Protein 2Y9U (pdb70)

InterPro domains:
  IPR001660 Sterile alpha motif domain [PF07647] (541-604)
  IPR001660 Sterile alpha motif domain [SM00454] (541-607)
  IPR002117 p53 tumour suppressor family [PR00386] (184-210)
  IPR002117 p53 tumour suppressor family [PR00386] (226-247)
  IPR002117 p53 tumour suppressor family [PR00386] (283-304)
  IPR002117 p53 tumour suppressor family [PR00386] (306-328)
  IPR002117 p53 tumour suppressor family [PR00386] (334-356)
  IPR002117 p53 tumour suppressor family [PR00386] (399-423)
  IPR002117 p53 tumour suppressor family [PTHR11447] (39-653)
  IPR008967 p53-like transcription factor, DNA-binding domain superfamily [SSF49417] (165-356)
  IPR010991 p53, tetramerisation domain [PF07710] (391-431)
  IPR011615 p53, DNA-binding domain [PF00870] (168-357)
  IPR011615 p53, DNA-binding domain [cd08367] (177-358)
  IPR012346 p53/RUNT-type transcription factor, DNA-binding domain superfamily [G3DSA:2.60.40.720] (162-366)
  IPR013761 Sterile alpha motif/pointed domain superfamily [G3DSA:1.10.150.50] (540-609)
  IPR013761 Sterile alpha motif/pointed domain superfamily [SSF47769] (544-609)
  IPR036674 p53-like tetramerisation domain superfamily [G3DSA:4.10.170.10] (395-455)
  IPR036674 p53-like tetramerisation domain superfamily [SSF47719] (392-432)
  IPR037611 Tumour protein p63, SAM domain [cd09572] (543-607)
  IPR057064 p53, central conserved site [PS00348] (307-319)

Organism: Homo sapiens (NCBI:txid9606)

Secondary structure (DSSP, 8-state):
---BHHHHHHTTT-GGGHHHHHTTT--BHHHHTT--HHHHHHTT--HHHHHHHHHHHHHHHHHHHT-

Sequence (67 aa):
TDCSIVSFLARLGCSSCLDYFTTQGLTTIYQIEHYSMDDLASLKIPEQFRHAIWKGILDHRQLHEFS

GO terms:
  GO:0005654 nucleoplasm (C, IDA)
  GO:0003682 chromatin binding (F, IDA)
  GO:0045944 positive regulation of transcription by RNA polymerase II (P, IDA)
  GO:0005515 protein binding (F, IPI)
  GO:0000977 RNA polymerase II transcription regulatory region sequence-specific DNA binding (F, IDA)
  GO:0005634 nucleus (C, IDA)
  GO:0005737 cytoplasm (C, IDA)
  GO:0006915 apoptotic process (P, TAS)
  GO:0005654 nucleoplasm (C, TAS)
  GO:0042802 identical protein binding (F, IPI)
  GO:0000785 chromatin (C, IDA)
  GO:0045669 positive regulation of osteoblast differentiation (P, IMP)
  GO:0003700 DNA-binding transcription factor activity (F, IMP)
  GO:0045893 positive regulation of DNA-templated transcription (P, IMP)
  GO:0097371 MDM2/MDM4 family protein binding (F, IPI)
  GO:0002039 p53 binding (F, IPI)
  GO:0045747 positive regulation of Notch signaling pathway (P, IDA)
  GO:0045892 negative regulation of DNA-templated transcription (P, IDA)
  GO:0045893 positive regulation of DNA-templated transcription (P, IDA)
  GO:0043565 sequence-specific DNA binding (F, IDA)

Radius of gyration: 10.8 Å; Cα contacts (8 Å, |Δi|>4): 66; chains: 1; bounding box: 20×31×19 Å

Solvent-accessible surface area: 4139 Å² total; per-residue (Å²): 139,58,32,46,0,85,49,6,0,60,152,62,67,4,64,95,0,44,96,73,0,52,107,114,50,20,72,40,0,98,88,0,14,152,51,45,64,116,52,0,29,78,22,153,0,36,127,140,43,53,106,46,0,56,95,6,0,36,61,24,61,82,130,75,130,158,122

Structure (mmCIF, N/CA/C/O backbone):
data_2Y9U
#
_entry.id   2Y9U
#
_cell.length_a   34.624
_cell.length_b   38.309
_cell.length_c   44.516
_cell.angle_alpha   90.00
_cell.angle_beta   90.00
_cell.angle_gamma   90.00
#
_symmetry.space_group_name_H-M   'P 21 21 21'
#
loop_
_entity.id
_entity.type
_entity.pdbx_description
1 polymer 'TUMOR PROTEIN 63'
2 non-polymer 'SULFATE ION'
3 water water
#
loop_
_atom_site.group_PDB
_atom_site.id
_atom_site.type_symbol
_atom_site.label_atom_id
_atom_site.label_alt_id
_atom_site.label_comp_id
_atom_site.label_asym_id
_atom_site.label_entity_id
_atom_site.label_seq_id
_atom_site.pdbx_PDB_ins_code
_atom_site.Cartn_x
_atom_site.Cartn_y
_atom_site.Cartn_z
_atom_site.occupancy
_atom_site.B_iso_or_equiv
_atom_site.auth_seq_id
_atom_site.auth_comp_id
_atom_site.auth_asym_id
_atom_site.auth_atom_id
_atom_site.pdbx_PDB_model_num
ATOM 1 N N . THR A 1 3 ? 7.274 27.439 19.024 1.00 31.53 545 THR A N 1
ATOM 2 C CA . THR A 1 3 ? 8.025 26.899 20.151 1.00 25.33 545 T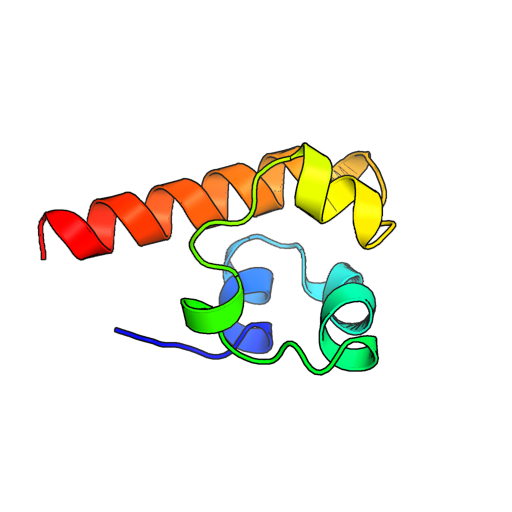HR A CA 1
ATOM 3 C C . THR A 1 3 ? 8.391 25.429 19.944 1.00 21.76 545 THR A C 1
ATOM 4 O O . THR A 1 3 ? 7.799 24.735 19.115 1.00 24.10 545 THR A O 1
ATOM 8 N N . ASP A 1 4 ? 9.366 24.966 20.719 1.00 19.45 546 ASP A N 1
ATOM 9 C CA . ASP A 1 4 ? 9.712 23.558 20.795 1.00 15.84 546 ASP A CA 1
ATOM 10 C C . ASP A 1 4 ? 8.556 22.833 21.491 1.00 15.49 546 ASP A C 1
ATOM 11 O O . ASP A 1 4 ? 7.744 23.448 22.188 1.00 17.92 546 ASP A O 1
ATOM 16 N N . CYS A 1 5 ? 8.474 21.529 21.279 1.00 13.81 547 CYS A N 1
ATOM 17 C CA . CYS A 1 5 ? 7.466 20.710 21.935 1.00 13.78 547 CYS A CA 1
ATOM 18 C C . CYS A 1 5 ? 7.913 19.263 21.895 1.00 14.23 547 CYS A C 1
ATOM 19 O O . CYS A 1 5 ? 8.829 18.900 21.148 1.00 15.48 547 CYS A O 1
ATOM 22 N N . SER A 1 6 ? 7.277 18.406 22.683 1.00 12.79 548 SER A N 1
ATOM 23 C CA . SER A 1 6 ? 7.692 17.013 22.667 1.00 11.30 548 SER A CA 1
ATOM 24 C C . SER A 1 6 ? 7.192 16.313 21.422 1.00 10.58 548 SER A C 1
ATOM 25 O O . SER A 1 6 ? 6.139 16.657 20.866 1.00 11.75 548 SER A O 1
ATOM 28 N N . ILE A 1 7 ? 7.953 15.322 20.986 1.00 11.10 549 ILE A N 1
ATOM 29 C CA . ILE A 1 7 ? 7.506 14.496 19.868 1.00 9.77 549 ILE A CA 1
ATOM 30 C C . ILE A 1 7 ? 6.214 13.756 20.238 1.00 11.49 549 ILE A C 1
ATOM 31 O O . ILE A 1 7 ? 5.357 13.539 19.364 1.00 11.82 549 ILE A O 1
ATOM 36 N N . VAL A 1 8 ? 6.051 13.391 21.511 1.00 11.79 550 VAL A N 1
ATOM 37 C CA . VAL A 1 8 ? 4.780 12.817 21.991 1.00 10.16 550 VAL A CA 1
ATOM 38 C C . VAL A 1 8 ? 3.606 13.727 21.631 1.0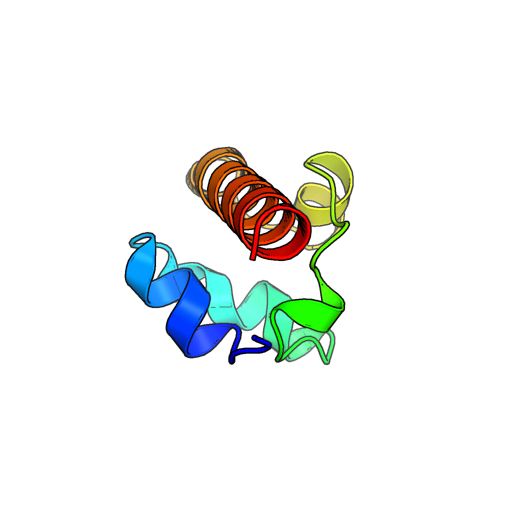0 10.86 550 VAL A C 1
ATOM 39 O O . VAL A 1 8 ? 2.633 13.316 20.998 1.00 13.46 550 VAL A O 1
ATOM 43 N N . SER A 1 9 ? 3.708 14.994 21.995 1.00 11.68 551 SER A N 1
ATO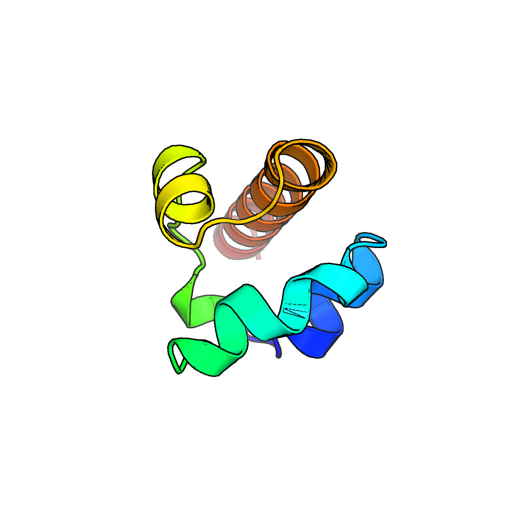M 44 C CA . SER A 1 9 ? 2.641 15.945 21.720 1.00 10.42 551 SER A CA 1
ATOM 45 C C . SER A 1 9 ? 2.422 16.185 20.230 1.00 12.85 551 SER A C 1
ATOM 46 O O . SER A 1 9 ? 1.289 16.265 19.760 1.00 12.83 551 SER A O 1
ATOM 49 N N . PHE A 1 10 ? 3.530 16.300 19.501 1.00 11.62 552 PHE A N 1
ATOM 50 C CA . PHE A 1 10 ? 3.529 16.552 18.077 1.00 13.75 552 PHE A CA 1
ATOM 51 C C . PHE A 1 10 ? 2.825 15.435 17.306 1.00 12.23 552 PHE A C 1
ATOM 52 O O . PHE A 1 10 ? 1.959 15.706 16.478 1.00 12.55 552 PHE A O 1
ATOM 60 N N . LEU A 1 11 ? 3.184 14.188 17.598 1.00 11.30 553 LEU A N 1
ATOM 61 C CA . LEU A 1 11 ? 2.621 13.061 16.862 1.00 11.53 553 LEU A CA 1
ATOM 62 C C . LEU A 1 11 ? 1.148 12.891 17.177 1.00 10.19 553 LEU A C 1
ATOM 63 O O . LEU A 1 11 ? 0.359 12.515 16.305 1.00 13.10 553 LEU A O 1
ATOM 68 N N . ALA A 1 12 ? 0.781 13.178 18.416 1.00 12.84 554 ALA A N 1
ATOM 69 C CA . ALA A 1 12 ? -0.586 13.004 18.862 1.00 12.80 554 ALA A CA 1
ATOM 70 C C . ALA A 1 12 ? -1.513 13.917 18.056 1.00 14.70 554 ALA A C 1
ATOM 71 O O . ALA A 1 12 ? -2.636 13.527 17.711 1.00 16.58 554 ALA A O 1
ATOM 73 N N . ARG A 1 13 ? -1.026 15.108 17.722 1.00 12.29 555 ARG A N 1
ATOM 74 C CA . ARG A 1 13 ? -1.804 16.051 16.934 1.00 14.89 555 ARG A CA 1
ATOM 75 C C . ARG A 1 13 ? -2.016 15.573 15.504 1.00 15.02 555 ARG A C 1
ATOM 76 O O . ARG A 1 13 ? -2.901 16.073 14.804 1.00 18.95 555 ARG A O 1
ATOM 84 N N . LEU A 1 14 ? -1.172 14.647 15.050 1.00 13.75 556 LEU A N 1
ATOM 85 C CA . LEU A 1 14 ? -1.250 14.161 13.678 1.00 13.42 556 LEU A CA 1
ATOM 86 C C . LEU A 1 14 ? -1.891 12.781 13.571 1.00 14.44 556 LEU A C 1
ATOM 87 O O . LEU A 1 14 ? -2.052 12.267 12.475 1.00 15.31 556 LEU A O 1
ATOM 92 N N . GLY A 1 15 ? -2.250 12.190 14.704 1.00 13.30 557 GLY A N 1
ATOM 93 C CA . GLY A 1 15 ? -2.799 10.842 14.699 1.00 16.02 557 GLY A CA 1
ATOM 94 C C . GLY A 1 15 ? -1.735 9.799 14.409 1.00 16.06 557 GLY A C 1
ATOM 95 O O . GLY A 1 15 ? -2.036 8.685 1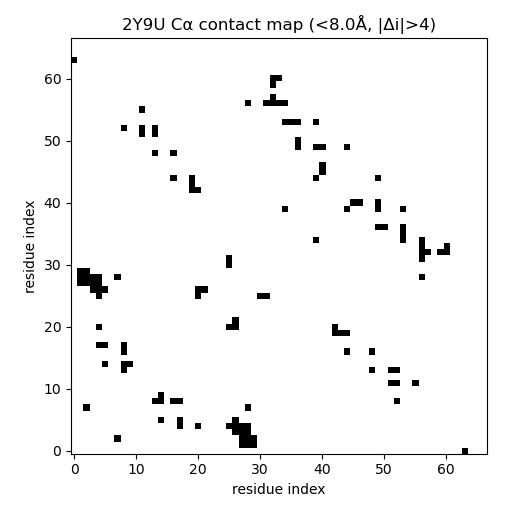3.977 1.00 15.79 557 GLY A O 1
ATOM 96 N N . CYS A 1 16 ? -0.487 10.144 14.710 1.00 11.33 558 CYS A N 1
ATOM 97 C CA . CYS A 1 16 ? 0.648 9.276 14.419 1.00 9.97 558 CYS A CA 1
ATOM 98 C C . CYS A 1 16 ? 1.369 8.799 15.686 1.00 12.61 558 CYS A C 1
ATOM 99 O O . CYS A 1 16 ? 2.560 8.490 15.648 1.00 11.89 558 CYS A O 1
ATOM 102 N N . SER A 1 17 ? 0.644 8.720 16.802 1.00 12.40 559 SER A N 1
ATOM 103 C CA . SER A 1 17 ? 1.263 8.345 18.082 1.00 12.73 559 SER A CA 1
ATOM 104 C C . SER A 1 17 ? 1.908 6.958 18.057 1.00 13.39 559 SER A C 1
ATOM 105 O O . SER A 1 17 ? 2.869 6.692 18.790 1.00 15.70 559 SER A O 1
ATOM 108 N N . SER A 1 18 ? 1.413 6.076 17.194 1.00 13.82 560 SER A N 1
ATOM 109 C CA . SER A 1 18 ? 2.001 4.741 17.082 1.00 13.47 560 SER A CA 1
ATOM 110 C C . SER A 1 18 ? 3.455 4.745 16.589 1.00 17.02 560 SER A C 1
ATOM 111 O O . SER A 1 18 ? 4.165 3.734 16.692 1.00 19.36 560 SER A O 1
ATOM 114 N N . CYS A 1 19 ? 3.904 5.882 16.062 1.00 14.53 561 CYS A N 1
ATOM 115 C CA . CYS A 1 19 ? 5.269 6.021 15.577 1.00 13.75 561 CYS A CA 1
ATOM 116 C C . CYS A 1 19 ? 6.270 6.522 16.617 1.00 15.17 561 CYS A C 1
ATOM 117 O O . CYS A 1 19 ? 7.451 6.657 16.311 1.00 16.07 561 CYS A O 1
ATOM 120 N N . LEU A 1 20 ? 5.818 6.778 17.838 1.00 13.87 562 LEU A N 1
ATOM 121 C CA . LEU A 1 20 ? 6.693 7.392 18.824 1.00 15.74 562 LEU A CA 1
ATOM 122 C C . LEU A 1 20 ? 8.018 6.667 18.993 1.00 14.56 562 LEU A C 1
ATOM 123 O O . LEU A 1 20 ? 9.069 7.302 18.982 1.00 14.57 562 LEU A O 1
ATOM 128 N N . ASP A 1 21 ? 7.960 5.346 19.162 1.00 16.09 563 ASP A N 1
ATOM 129 C CA . ASP A 1 21 ? 9.150 4.586 19.524 1.00 19.77 563 ASP A CA 1
ATOM 130 C C . ASP A 1 21 ? 10.261 4.683 18.481 1.00 21.22 563 ASP A C 1
ATOM 131 O O . ASP A 1 21 ? 11.442 4.574 18.801 1.00 20.23 563 ASP A O 1
ATOM 136 N N . TYR A 1 22 ? 9.893 4.892 17.226 1.00 16.74 564 TYR A N 1
ATOM 137 C CA . TYR A 1 22 ? 10.908 5.055 16.197 1.00 13.87 564 TYR A CA 1
ATOM 138 C C . TYR A 1 22 ? 11.789 6.257 16.463 1.00 15.74 564 TYR A C 1
ATOM 139 O O . TYR A 1 22 ? 12.936 6.295 16.044 1.00 19.01 564 TYR A O 1
ATOM 148 N N . PHE A 1 23 ? 11.237 7.255 17.147 1.00 15.73 565 PHE A N 1
ATOM 149 C CA . PHE A 1 23 ? 11.995 8.451 17.477 1.00 15.69 565 PHE A CA 1
ATOM 150 C C . PHE A 1 23 ? 12.719 8.237 18.792 1.00 16.51 565 PHE A C 1
ATOM 151 O O . PHE A 1 23 ? 13.909 8.475 18.883 1.00 17.64 565 PHE A O 1
ATOM 159 N N . THR A 1 24 ? 11.991 7.784 19.806 1.00 14.43 566 THR A N 1
ATOM 160 C CA . THR A 1 24 ? 12.555 7.738 21.147 1.00 16.22 566 THR A CA 1
ATOM 161 C C . THR A 1 24 ? 13.738 6.769 21.218 1.00 18.94 566 THR A C 1
ATOM 162 O O . THR A 1 24 ? 14.735 7.048 21.887 1.00 20.14 566 THR A O 1
ATOM 166 N N . THR A 1 25 ? 13.655 5.645 20.516 1.00 19.58 567 THR A N 1
ATOM 167 C CA . THR A 1 25 ? 14.785 4.713 20.551 1.00 22.96 567 THR A CA 1
ATOM 168 C C . THR A 1 25 ? 16.082 5.317 20.012 1.00 24.14 567 THR A C 1
ATOM 169 O O . THR A 1 25 ? 17.176 4.819 20.316 1.00 24.92 567 THR A O 1
ATOM 173 N N . GLN A 1 26 ? 15.963 6.392 19.230 1.00 23.65 568 GLN A N 1
ATOM 174 C CA . GLN A 1 26 ? 17.112 7.121 18.689 1.00 21.54 568 GLN A CA 1
ATOM 175 C C . GLN A 1 26 ? 17.494 8.358 19.503 1.00 19.96 568 GLN A C 1
ATOM 176 O O . GLN A 1 26 ? 18.290 9.183 19.058 1.00 22.16 568 GLN A O 1
ATOM 182 N N . GLY A 1 27 ? 16.919 8.504 20.683 1.00 19.53 569 GLY A N 1
ATOM 183 C CA . GLY A 1 27 ? 17.208 9.668 21.497 1.00 19.34 569 GLY A CA 1
ATOM 184 C C . GLY A 1 27 ? 16.527 10.941 21.038 1.00 19.96 569 GLY A C 1
ATOM 185 O O . GLY A 1 27 ? 16.879 12.035 21.493 1.00 20.35 569 GLY A O 1
ATOM 186 N N . LEU A 1 28 ? 15.561 10.797 20.124 1.00 15.99 570 LEU A N 1
ATOM 187 C CA . LEU A 1 28 ? 14.800 11.930 19.600 1.00 15.22 570 LEU A CA 1
ATOM 188 C C . LEU A 1 28 ? 13.510 12.105 20.393 1.00 15.70 570 LEU A C 1
ATOM 189 O O . LEU A 1 28 ? 12.641 11.219 20.416 1.00 16.43 570 LEU A O 1
ATOM 194 N N . THR A 1 29 ? 13.406 13.237 21.060 1.00 17.01 571 THR A N 1
ATOM 195 C CA . THR A 1 29 ? 12.281 13.488 21.953 1.00 14.76 571 THR A CA 1
ATOM 196 C C . THR A 1 29 ? 11.634 14.843 21.730 1.00 14.50 571 THR A C 1
ATOM 197 O O . THR A 1 29 ? 10.565 15.108 22.279 1.00 14.86 571 THR A O 1
ATOM 201 N N . THR A 1 30 ? 12.282 15.732 20.976 1.00 13.46 572 THR A N 1
ATOM 202 C CA . THR A 1 30 ? 11.674 17.039 20.731 1.00 12.81 572 THR A CA 1
ATOM 203 C C . THR A 1 30 ? 11.518 17.344 19.252 1.00 13.39 572 THR A C 1
ATOM 204 O O . THR A 1 30 ? 12.254 16.818 18.396 1.00 14.61 572 THR A O 1
ATOM 208 N N . ILE A 1 31 ? 10.558 18.210 18.958 1.00 12.71 573 ILE A N 1
ATOM 209 C CA . ILE A 1 31 ? 10.310 18.647 17.574 1.00 13.88 573 ILE A CA 1
ATOM 210 C C . ILE A 1 31 ? 11.508 19.422 17.012 1.00 17.85 573 ILE A C 1
ATOM 211 O O . ILE A 1 31 ? 11.798 19.326 15.825 1.00 15.07 573 ILE A O 1
ATOM 216 N N . TYR A 1 32 ? 12.220 20.170 17.854 1.00 15.78 574 TYR A N 1
ATOM 217 C CA . TYR A 1 32 ? 13.384 20.925 17.361 1.00 17.95 574 TYR A CA 1
ATOM 218 C C . TYR A 1 32 ? 14.465 19.985 16.848 1.00 17.10 574 TYR A C 1
ATOM 219 O O . TYR A 1 32 ? 15.191 20.303 15.890 1.00 19.95 574 TYR A O 1
ATOM 228 N N . GLN A 1 33 ? 14.591 18.824 17.476 1.00 17.04 575 GLN A N 1
ATOM 229 C CA . GLN A 1 33 ? 15.553 17.827 17.029 1.00 16.65 575 GLN A CA 1
ATOM 230 C C . GLN A 1 33 ? 15.268 17.328 15.611 1.00 19.28 575 GLN A C 1
ATOM 231 O O . GLN A 1 33 ? 16.194 17.053 14.844 1.00 21.60 575 GLN A O 1
ATOM 237 N N . ILE A 1 34 ? 13.993 17.235 15.249 1.00 15.35 576 ILE A N 1
ATOM 238 C CA . ILE A 1 34 ? 13.634 16.634 13.968 1.00 14.50 576 ILE A CA 1
ATOM 239 C C . ILE A 1 34 ? 13.072 17.643 12.977 1.00 13.24 576 ILE A C 1
ATOM 240 O O . ILE A 1 34 ? 12.546 17.260 11.910 1.00 11.41 576 ILE A O 1
ATOM 245 N N . GLU A 1 35 ? 13.201 18.929 13.298 1.00 13.94 577 GLU A N 1
ATOM 246 C CA . GLU A 1 35 ? 12.516 19.957 12.526 1.0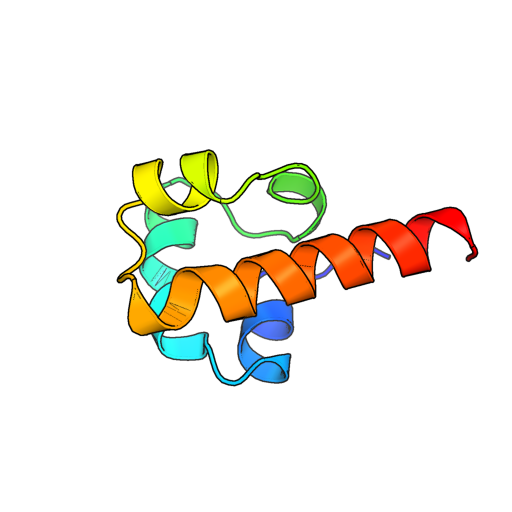0 16.03 577 GLU A CA 1
ATOM 247 C C . GLU A 1 35 ? 12.959 20.025 11.071 1.00 14.06 577 GLU A C 1
ATOM 248 O O . GLU A 1 35 ? 12.208 20.493 10.234 1.00 16.74 577 GLU A O 1
ATOM 254 N N . HIS A 1 36 ? 14.158 19.551 10.770 1.00 16.38 578 HIS A N 1
ATOM 255 C CA . HIS A 1 36 ? 14.639 19.598 9.390 1.00 17.98 578 HIS A CA 1
ATOM 256 C C . HIS A 1 36 ? 14.716 18.216 8.745 1.00 17.98 578 HIS A C 1
ATOM 257 O O . HIS A 1 36 ? 15.320 18.045 7.672 1.00 18.85 578 HIS A O 1
ATOM 264 N N . TYR A 1 37 ? 14.071 17.226 9.364 1.00 15.82 579 TYR A N 1
ATOM 265 C CA . TYR A 1 37 ? 14.046 15.888 8.787 1.00 15.53 579 TYR A CA 1
ATOM 266 C C . TYR A 1 37 ? 13.259 15.869 7.482 1.00 14.65 579 TYR A C 1
ATOM 267 O O . TYR A 1 37 ? 1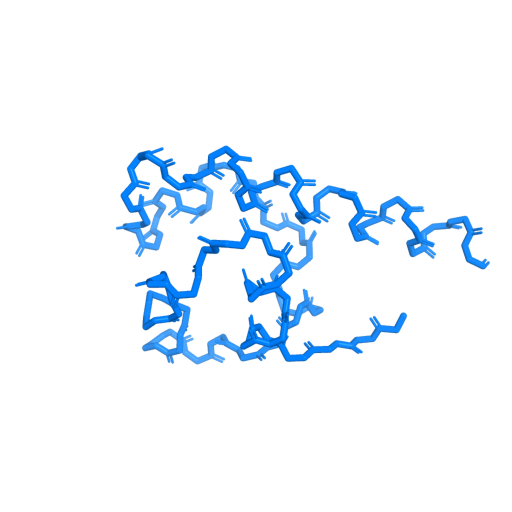2.181 16.448 7.393 1.00 13.44 579 TYR A O 1
ATOM 276 N N . SER A 1 38 ? 13.817 15.192 6.490 1.00 15.07 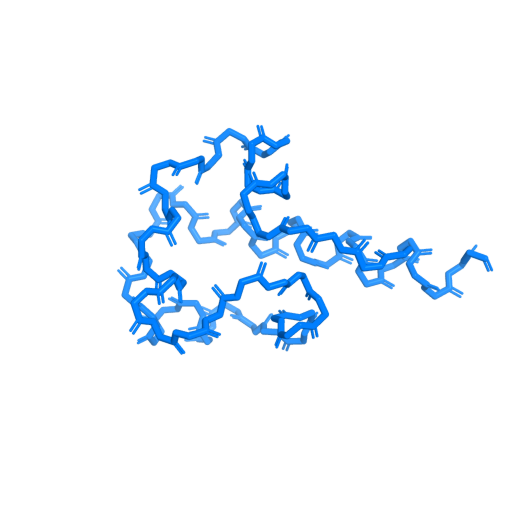580 SER A N 1
ATOM 277 C CA . SER A 1 38 ? 13.127 14.973 5.224 1.00 14.78 580 SER A CA 1
ATOM 278 C C . SER A 1 38 ? 12.415 13.626 5.276 1.00 14.58 580 SER A C 1
ATOM 279 O O . SER A 1 38 ? 12.532 12.873 6.240 1.00 14.09 580 SER A O 1
ATOM 282 N N . MET A 1 39 ? 11.691 13.320 4.210 1.00 15.61 581 MET A N 1
ATOM 283 C CA . MET A 1 39 ? 11.087 12.005 4.076 1.00 15.31 581 MET A CA 1
ATOM 284 C C . MET A 1 39 ? 12.117 10.893 4.081 1.00 15.84 581 MET A C 1
ATOM 285 O O . MET A 1 39 ? 11.888 9.837 4.665 1.00 16.58 581 MET A O 1
ATOM 290 N N . ASP A 1 40 ? 13.244 11.129 3.414 1.00 18.42 582 ASP A N 1
ATOM 291 C CA . ASP A 1 40 ? 14.356 10.181 3.441 1.00 19.48 582 ASP A CA 1
ATOM 292 C C . ASP A 1 40 ? 14.816 9.927 4.874 1.00 19.83 582 ASP A C 1
ATOM 293 O O . ASP A 1 40 ? 15.097 8.781 5.245 1.00 18.65 582 ASP A O 1
ATOM 298 N N . ASP A 1 41 ? 14.881 10.985 5.690 1.00 17.80 583 ASP A N 1
ATOM 299 C CA . ASP A 1 41 ? 15.310 10.831 7.079 1.00 17.32 583 ASP A CA 1
ATOM 300 C C . ASP A 1 41 ? 14.327 9.981 7.862 1.00 19.28 583 ASP A C 1
ATOM 301 O O . ASP A 1 41 ? 14.728 9.143 8.668 1.00 19.45 583 ASP A O 1
ATOM 306 N N . LEU A 1 42 ? 13.037 10.203 7.630 1.00 15.67 584 LEU A N 1
ATOM 307 C CA . LEU A 1 42 ? 12.035 9.404 8.316 1.00 17.74 584 LEU A CA 1
ATOM 308 C C . LEU A 1 42 ? 12.124 7.943 7.882 1.00 17.78 584 LEU A C 1
ATOM 309 O O . LEU A 1 42 ? 11.897 7.052 8.683 1.00 18.16 584 LEU A O 1
ATOM 314 N N . ALA A 1 43 ? 12.467 7.708 6.615 1.00 17.83 585 ALA A N 1
ATOM 315 C CA . ALA A 1 43 ? 12.635 6.341 6.123 1.00 20.50 585 ALA A CA 1
ATOM 316 C C . ALA A 1 43 ? 13.809 5.693 6.855 1.00 21.28 585 ALA A C 1
ATOM 317 O O . ALA A 1 43 ? 13.783 4.507 7.180 1.00 21.36 585 ALA A O 1
ATOM 319 N N . SER A 1 44 ? 14.831 6.490 7.136 1.00 19.73 586 SER A N 1
ATOM 320 C CA . SER A 1 44 ? 16.020 5.977 7.804 1.00 23.12 586 SER A CA 1
ATOM 321 C C . SER A 1 44 ? 15.714 5.558 9.244 1.00 25.06 586 SER A C 1
ATOM 322 O O . SER A 1 44 ? 16.385 4.691 9.800 1.00 24.61 586 SER A O 1
ATOM 325 N N . LEU A 1 45 ? 14.703 6.179 9.846 1.00 21.08 587 LEU A N 1
ATOM 326 C CA . LEU A 1 45 ? 14.231 5.785 11.173 1.00 22.22 587 LEU A CA 1
ATOM 327 C C . LEU A 1 45 ? 13.345 4.548 11.112 1.00 20.69 587 LEU A C 1
ATOM 328 O O . LEU A 1 45 ? 12.899 4.046 12.142 1.00 23.66 587 LEU A O 1
ATOM 333 N N . LYS A 1 46 ? 13.068 4.087 9.900 1.00 18.94 588 LYS A N 1
ATOM 334 C CA . LYS A 1 46 ? 12.228 2.920 9.666 1.00 24.85 588 LYS A CA 1
ATOM 335 C C . LYS A 1 46 ? 10.758 3.171 9.999 1.00 23.66 588 LYS A C 1
ATOM 336 O O . LYS A 1 46 ? 10.027 2.242 10.325 1.00 22.09 588 LYS A O 1
ATOM 342 N N . ILE A 1 47 ? 10.336 4.434 9.915 1.00 20.96 589 ILE A N 1
ATOM 343 C CA . ILE A 1 47 ? 8.929 4.787 10.060 1.00 20.00 589 ILE A CA 1
ATOM 344 C C . ILE A 1 47 ? 8.124 4.134 8.947 1.00 18.25 589 ILE A C 1
ATOM 345 O O . ILE A 1 47 ? 8.441 4.310 7.762 1.00 21.49 589 ILE A O 1
ATOM 350 N N . PRO A 1 48 ? 7.094 3.352 9.312 1.00 19.03 590 PRO A N 1
ATOM 351 C CA . PRO A 1 48 ? 6.303 2.679 8.270 1.00 21.82 590 PRO A CA 1
ATOM 352 C C . PRO A 1 48 ? 5.753 3.668 7.257 1.00 22.97 590 PRO A C 1
ATOM 353 O O . PRO A 1 48 ? 5.385 4.785 7.618 1.00 19.43 590 PRO A O 1
ATOM 357 N N . GLU A 1 49 ? 5.679 3.253 5.998 1.00 22.06 591 GLU A N 1
ATOM 358 C CA . GLU A 1 49 ? 5.289 4.143 4.910 1.00 23.46 591 GLU A CA 1
ATOM 359 C C . GLU A 1 49 ? 3.938 4.820 5.106 1.00 20.65 591 GLU A C 1
ATOM 360 O O . GLU A 1 49 ? 3.751 5.969 4.708 1.00 22.33 591 GLU A O 1
ATOM 366 N N . GLN A 1 50 ? 2.996 4.109 5.709 1.00 23.07 592 GLN A N 1
ATOM 367 C CA . GLN A 1 50 ? 1.663 4.649 5.929 1.00 24.73 592 GLN A CA 1
ATOM 368 C C . GLN A 1 50 ? 1.667 5.941 6.757 1.00 23.48 592 GLN A C 1
ATOM 369 O O . GLN A 1 50 ? 0.709 6.722 6.710 1.00 20.11 592 GLN A O 1
ATOM 375 N N . PHE A 1 51 ? 2.749 6.174 7.494 1.00 17.31 593 PHE A N 1
ATOM 376 C CA . PHE A 1 51 ? 2.825 7.334 8.392 1.00 15.82 593 PHE A CA 1
ATOM 377 C C . PHE A 1 51 ? 3.757 8.428 7.903 1.00 14.26 593 PHE A C 1
ATOM 378 O O . PHE A 1 51 ? 3.672 9.573 8.374 1.00 12.67 593 PHE A O 1
ATOM 386 N N . ARG A 1 52 ? 4.683 8.082 7.017 1.00 15.19 594 ARG A N 1
ATOM 387 C CA . ARG A 1 52 ? 5.800 8.980 6.730 1.00 12.78 594 ARG A CA 1
ATOM 388 C C . ARG A 1 52 ? 5.374 10.326 6.182 1.00 13.70 594 ARG A C 1
ATOM 389 O O . ARG A 1 52 ? 5.861 11.363 6.646 1.00 13.75 594 ARG A O 1
ATOM 397 N N . HIS A 1 53 ? 4.501 10.328 5.183 1.00 12.84 595 HIS A N 1
ATOM 398 C CA . HIS A 1 53 ? 4.103 11.604 4.594 1.00 13.65 595 HIS A CA 1
ATOM 399 C C . HIS A 1 53 ? 3.319 12.457 5.604 1.00 13.49 595 HIS A C 1
ATOM 400 O O . HIS A 1 53 ? 3.516 13.673 5.703 1.00 11.35 595 HIS A O 1
ATOM 407 N N . ALA A 1 54 ? 2.444 11.826 6.379 1.00 12.31 596 ALA A N 1
ATOM 408 C CA . ALA A 1 54 ? 1.707 12.572 7.398 1.00 11.49 596 ALA A CA 1
ATOM 409 C C . ALA A 1 54 ? 2.642 13.243 8.410 1.00 11.05 596 ALA A C 1
ATOM 410 O O . ALA A 1 54 ? 2.432 14.385 8.798 1.00 10.43 596 ALA A O 1
ATOM 412 N N . ILE A 1 55 ? 3.658 12.522 8.859 1.00 10.71 597 ILE A N 1
ATOM 413 C CA . ILE A 1 55 ? 4.576 13.062 9.848 1.00 8.04 597 ILE A CA 1
ATOM 414 C C . ILE A 1 55 ? 5.383 14.173 9.206 1.00 9.36 597 ILE A C 1
ATOM 415 O O . ILE A 1 55 ? 5.542 15.239 9.798 1.00 10.19 597 ILE A O 1
ATOM 420 N N . TRP A 1 56 ? 5.874 13.927 7.998 1.00 9.57 598 TRP A N 1
ATOM 421 C CA . TRP A 1 56 ? 6.691 14.924 7.318 1.00 9.19 598 TRP A CA 1
ATOM 422 C C . TRP A 1 56 ? 5.923 16.231 7.059 1.00 10.18 598 TRP A C 1
ATOM 423 O O . TRP A 1 56 ? 6.455 17.325 7.283 1.00 10.58 598 TRP A O 1
ATOM 434 N N . LYS A 1 57 ? 4.692 16.120 6.556 1.00 10.20 599 LYS A N 1
ATOM 435 C CA . LYS A 1 57 ? 3.845 17.305 6.394 1.00 12.85 599 LYS A CA 1
ATOM 436 C C . LYS A 1 57 ? 3.657 18.054 7.729 1.00 12.52 599 LYS A C 1
ATOM 437 O O . LYS A 1 57 ? 3.651 19.289 7.755 1.00 14.29 599 LYS A O 1
ATOM 443 N N . GLY A 1 58 ? 3.542 17.319 8.831 1.00 11.63 600 GLY A N 1
ATOM 444 C CA . GLY A 1 58 ? 3.476 17.943 10.136 1.00 12.38 600 GLY A CA 1
ATOM 445 C C . GLY A 1 58 ? 4.763 18.679 10.458 1.00 14.27 600 GLY A C 1
ATOM 446 O O . GLY A 1 58 ? 4.729 19.778 11.024 1.00 12.49 600 GLY A O 1
ATOM 447 N N . ILE A 1 59 ? 5.898 18.074 10.105 1.00 11.27 601 ILE A N 1
ATOM 448 C CA . ILE A 1 59 ? 7.185 18.712 10.361 1.00 10.67 601 ILE A CA 1
ATOM 449 C C . ILE A 1 59 ? 7.316 19.998 9.546 1.00 13.82 601 ILE A C 1
ATOM 450 O O . ILE A 1 59 ? 7.751 21.037 10.061 1.00 12.80 601 ILE A O 1
ATOM 455 N N . LEU A 1 60 ? 6.937 19.926 8.276 1.00 11.83 602 LEU A N 1
ATOM 456 C CA . LEU A 1 60 ? 6.973 21.104 7.415 1.00 11.59 602 LEU A CA 1
ATOM 457 C C . LEU A 1 60 ? 6.069 22.214 7.958 1.00 14.82 602 LEU A C 1
ATOM 458 O O . LEU A 1 60 ? 6.440 23.379 7.944 1.00 13.44 602 LEU A O 1
ATOM 463 N N . ASP A 1 61 ? 4.890 21.859 8.443 1.00 13.68 603 ASP A N 1
ATOM 464 C CA . ASP A 1 61 ? 3.998 22.873 9.020 1.00 13.07 603 ASP A CA 1
ATOM 465 C C . ASP A 1 61 ? 4.649 23.546 10.223 1.00 18.70 603 ASP A C 1
ATOM 466 O O . ASP A 1 61 ? 4.559 24.770 10.382 1.00 15.94 603 ASP A O 1
ATOM 471 N N . HIS A 1 62 ? 5.283 22.752 11.090 1.00 12.42 604 HIS A N 1
ATOM 472 C CA . HIS A 1 62 ? 6.014 23.328 12.221 1.00 14.00 604 HIS A CA 1
ATOM 473 C C . HIS A 1 62 ? 7.115 24.294 11.778 1.00 18.11 604 HIS A C 1
ATOM 474 O O . HIS A 1 62 ? 7.249 25.375 12.358 1.00 19.21 604 HIS A O 1
ATOM 481 N N . ARG A 1 63 ? 7.895 23.905 10.764 1.00 18.08 605 ARG A N 1
ATOM 482 C CA . ARG A 1 63 ? 8.893 24.804 10.162 1.00 19.39 605 ARG A CA 1
ATOM 483 C C . ARG A 1 63 ? 8.291 26.136 9.742 1.00 20.38 605 ARG A C 1
ATOM 484 O O . ARG A 1 63 ? 8.846 27.195 10.035 1.00 21.73 605 ARG A O 1
ATOM 492 N N . GLN A 1 64 ? 7.181 26.070 9.015 1.00 18.05 606 GLN A N 1
ATOM 493 C CA . GLN A 1 64 ? 6.515 27.269 8.498 1.00 18.35 606 GLN A CA 1
ATOM 494 C C . GLN A 1 64 ? 5.924 28.152 9.579 1.00 23.15 606 GLN A C 1
ATOM 495 O O . GLN A 1 64 ? 6.038 29.377 9.521 1.00 21.86 606 GLN A O 1
ATOM 501 N N . LEU A 1 65 ? 5.263 27.543 10.548 1.00 21.01 607 LEU A N 1
ATOM 502 C CA . LEU A 1 65 ? 4.777 28.305 11.682 1.00 20.58 607 LEU A CA 1
ATOM 503 C C . LEU A 1 65 ? 5.940 28.975 12.389 1.00 27.61 607 LEU A C 1
ATOM 504 O O . LEU A 1 65 ? 5.819 30.096 12.881 1.00 28.26 607 LEU A O 1
ATOM 509 N N . HIS A 1 66 ? 7.071 28.278 12.441 1.00 27.29 608 HIS A N 1
ATOM 510 C CA . HIS A 1 66 ? 8.246 28.775 13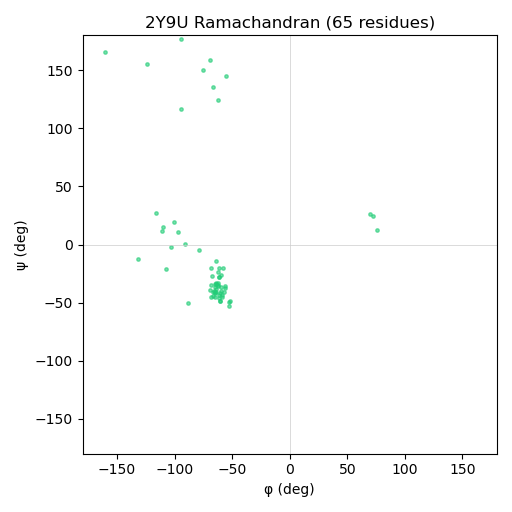.151 1.00 28.07 608 HIS A CA 1
ATOM 511 C C . HIS A 1 66 ? 8.809 30.006 12.465 1.00 31.28 608 HIS A C 1
ATOM 512 O O . HIS A 1 66 ? 9.226 30.960 13.126 1.00 32.21 608 HIS A O 1
ATOM 519 N N . GLU A 1 67 ? 8.828 29.978 11.135 1.00 27.73 609 GLU A N 1
ATOM 520 C CA . GLU A 1 67 ? 9.371 31.090 10.363 1.00 32.24 609 GLU A CA 1
ATOM 521 C C . GLU A 1 67 ? 8.504 32.345 10.447 1.00 35.32 609 GLU A C 1
ATOM 522 O O . GLU A 1 67 ? 9.021 33.462 10.526 1.00 35.89 609 GLU A O 1
ATOM 528 N N . PHE A 1 68 ? 7.187 32.159 10.430 1.00 33.01 610 PHE A N 1
ATOM 529 C CA . PHE A 1 68 ? 6.263 33.285 10.398 1.00 32.67 610 PHE A CA 1
ATOM 530 C C . PHE A 1 68 ? 5.667 33.600 11.759 1.00 34.87 610 PHE A C 1
ATOM 531 O O . PHE A 1 68 ? 4.632 34.265 11.847 1.00 37.98 610 PHE A O 1
ATOM 539 N N . SER A 1 69 ? 6.325 33.124 12.814 1.00 35.51 611 SER A N 1
ATOM 540 C CA . SER A 1 69 ? 5.869 33.350 14.182 1.00 38.39 611 SER A CA 1
ATOM 541 C C . SER A 1 69 ? 6.346 34.704 14.693 1.00 41.31 611 SER A C 1
ATOM 542 O O . SER A 1 69 ? 7.222 35.331 14.090 1.00 42.93 611 SER A O 1
#

Foldseek 3Di:
DKDWPCVLCVVLVNNVCVCLQVVVVHTILVVCLPPDLVNCVVSVRDPVCSVSSRVSSVVVVVVVVVD

B-factor: mean 20.25, std 7.49, range [7.31, 48.08]

Nearest PDB structures (foldseek):
  7z72-assembly1_A  TM=9.720E-01  e=4.028E-10  Homo sapiens
  2y9t-assembly1_A  TM=9.024E-01  e=5.367E-09  Homo sapiens
  1dxs-assembly1_A  TM=9.637E-01  e=6.337E-06  Homo sapiens
  9gnb-assembly1_A  TM=9.818E-01  e=1.975E-05  Homo sapiens
  5zrx-assembly2_B  TM=9.044E-01  e=2.647E-02  Mus musculus

CATH classification: 1.10.150.50